Protein AF-A0A356X156-F1 (afdb_monomer_lite)

Structure (mmCIF, N/CA/C/O backbone):
data_AF-A0A356X156-F1
#
_entry.id   AF-A0A356X156-F1
#
loop_
_atom_site.group_PDB
_atom_site.id
_atom_site.type_symbol
_atom_site.label_atom_id
_atom_site.label_alt_id
_atom_site.label_comp_id
_atom_site.label_asym_id
_atom_site.label_entity_id
_atom_site.label_seq_id
_atom_site.pdbx_PDB_ins_code
_atom_site.Cartn_x
_atom_site.Cartn_y
_atom_site.Cartn_z
_atom_site.occupancy
_atom_site.B_iso_or_equiv
_atom_site.auth_seq_id
_atom_site.auth_comp_id
_atom_site.auth_asym_id
_atom_site.auth_atom_id
_atom_site.pdbx_PDB_model_num
ATOM 1 N N . MET A 1 1 ? -5.244 5.661 -26.352 1.00 50.19 1 MET A N 1
ATOM 2 C CA . MET A 1 1 ? -3.829 5.335 -26.122 1.00 50.19 1 MET A CA 1
ATOM 3 C C . MET A 1 1 ? -3.577 4.122 -26.977 1.00 50.19 1 MET A C 1
ATOM 5 O O . MET A 1 1 ? -4.348 3.177 -26.848 1.00 50.19 1 MET A O 1
ATOM 9 N N . ASP A 1 2 ? -2.661 4.235 -27.931 1.00 54.03 2 ASP A N 1
ATOM 10 C CA . ASP A 1 2 ? -2.316 3.140 -28.834 1.00 54.03 2 ASP A CA 1
ATOM 11 C C . ASP A 1 2 ? -1.335 2.201 -28.115 1.00 54.03 2 ASP A C 1
ATOM 13 O O . ASP A 1 2 ? -0.535 2.652 -27.298 1.00 54.03 2 ASP A O 1
ATOM 17 N N . GLU A 1 3 ? -1.401 0.895 -28.388 1.00 54.62 3 GLU A N 1
ATOM 18 C CA . GLU A 1 3 ? -0.506 -0.111 -27.778 1.00 54.62 3 GLU A CA 1
ATOM 19 C C . GLU A 1 3 ? 0.983 0.139 -28.083 1.00 54.62 3 GLU A C 1
ATOM 21 O O . GLU A 1 3 ? 1.854 -0.378 -27.390 1.00 54.62 3 GLU A O 1
ATOM 26 N N . GLU A 1 4 ? 1.281 0.957 -29.093 1.00 57.34 4 GLU A N 1
ATOM 27 C CA . GLU A 1 4 ? 2.640 1.344 -29.482 1.00 57.34 4 GLU A CA 1
ATOM 28 C C . GLU A 1 4 ? 3.267 2.409 -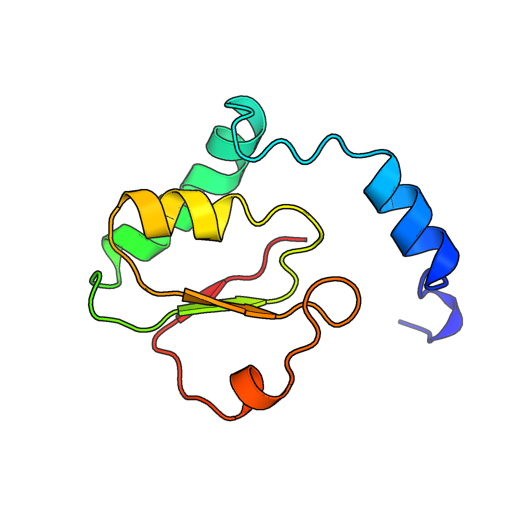28.562 1.00 57.34 4 GLU A C 1
ATOM 30 O O . GLU A 1 4 ? 4.469 2.644 -28.652 1.00 57.34 4 GLU A O 1
ATOM 35 N N . ASP A 1 5 ? 2.487 3.028 -27.667 1.00 59.00 5 ASP A N 1
ATOM 36 C CA . ASP A 1 5 ? 2.986 4.002 -26.685 1.00 59.00 5 ASP A CA 1
ATOM 37 C C . ASP A 1 5 ? 3.407 3.349 -25.352 1.00 59.00 5 ASP A C 1
ATOM 39 O O . ASP A 1 5 ? 3.869 4.048 -24.443 1.00 59.00 5 ASP A O 1
ATOM 43 N N . TYR A 1 6 ? 3.232 2.029 -25.194 1.00 57.47 6 TYR A N 1
ATOM 44 C CA . TYR A 1 6 ? 3.705 1.335 -23.999 1.00 57.47 6 TYR A CA 1
ATOM 45 C C . TYR A 1 6 ? 5.231 1.183 -24.057 1.00 57.47 6 TYR A C 1
ATOM 47 O O . TYR A 1 6 ? 5.746 0.650 -25.044 1.00 57.47 6 TYR A O 1
ATOM 55 N N . PRO A 1 7 ? 5.970 1.620 -23.021 1.00 58.97 7 PRO A N 1
ATOM 56 C CA . PRO A 1 7 ? 7.385 1.302 -22.918 1.00 58.97 7 PRO A CA 1
ATOM 57 C C . PRO A 1 7 ? 7.564 -0.217 -22.955 1.00 58.97 7 PRO A C 1
ATOM 59 O O . PRO A 1 7 ? 6.761 -0.977 -22.409 1.00 58.97 7 PRO A O 1
ATOM 62 N N . THR A 1 8 ? 8.611 -0.673 -23.633 1.00 71.00 8 THR A N 1
ATOM 63 C CA . THR A 1 8 ? 8.950 -2.096 -23.610 1.00 71.00 8 THR A CA 1
ATOM 64 C C . THR A 1 8 ? 9.297 -2.518 -22.175 1.00 71.00 8 THR A C 1
ATOM 66 O O . THR A 1 8 ? 9.810 -1.698 -21.409 1.00 71.00 8 THR A O 1
ATOM 69 N N . PRO A 1 9 ? 9.095 -3.793 -21.792 1.00 62.66 9 PRO A N 1
ATOM 70 C CA . PRO A 1 9 ? 9.472 -4.270 -20.459 1.00 62.66 9 PRO A CA 1
ATOM 71 C C . PRO A 1 9 ? 10.934 -3.958 -20.097 1.00 62.66 9 PRO A C 1
ATOM 73 O O . PRO A 1 9 ? 11.250 -3.668 -18.950 1.00 62.66 9 PRO A O 1
ATOM 76 N N . GLU A 1 10 ? 11.834 -3.961 -21.085 1.00 60.97 10 GLU A N 1
ATOM 77 C CA . GLU A 1 10 ? 13.247 -3.605 -20.909 1.00 60.97 10 GLU A CA 1
ATOM 78 C C . GLU A 1 10 ? 13.453 -2.100 -20.648 1.00 60.97 10 GLU A C 1
ATOM 80 O O . GLU A 1 10 ? 14.285 -1.729 -19.819 1.00 60.97 10 GLU A O 1
ATOM 85 N N . GLU A 1 11 ? 12.685 -1.226 -21.305 1.00 62.53 11 GLU A N 1
ATOM 86 C CA . GLU A 1 11 ? 12.706 0.223 -21.059 1.00 62.53 11 GLU A CA 1
ATOM 87 C C . GLU A 1 11 ? 12.104 0.590 -19.698 1.00 62.53 11 GLU A C 1
ATOM 89 O O . GLU A 1 11 ? 12.623 1.490 -19.033 1.00 62.53 11 GLU A O 1
ATOM 94 N N . GLU A 1 12 ? 11.055 -0.110 -19.254 1.00 60.12 12 GLU A N 1
ATOM 95 C CA . GLU A 1 12 ? 10.526 0.051 -17.895 1.00 60.12 12 GLU A CA 1
ATOM 96 C C . GLU A 1 12 ? 11.565 -0.368 -16.857 1.00 60.12 12 GLU A C 1
ATOM 98 O O . GLU A 1 12 ? 11.918 0.443 -16.000 1.00 60.12 12 GLU A O 1
ATOM 103 N N . ILE A 1 13 ? 12.136 -1.573 -16.974 1.00 61.22 13 ILE A N 1
ATOM 104 C CA . ILE A 1 13 ? 13.164 -2.071 -16.046 1.00 61.22 13 ILE A CA 1
ATOM 105 C C . ILE A 1 13 ? 14.345 -1.098 -15.963 1.00 61.22 13 ILE A C 1
ATOM 107 O O . ILE A 1 13 ? 14.749 -0.722 -14.864 1.00 61.22 13 ILE A O 1
ATOM 111 N N . HIS A 1 14 ? 14.863 -0.616 -17.096 1.00 60.12 14 HIS A N 1
ATOM 112 C CA . HIS A 1 14 ? 16.012 0.292 -17.097 1.00 60.12 14 HIS A CA 1
ATOM 113 C C . HIS A 1 14 ? 15.695 1.661 -16.474 1.00 60.12 14 HIS A C 1
ATOM 115 O O . HIS A 1 14 ? 16.534 2.269 -15.804 1.00 60.12 14 HIS A O 1
ATOM 121 N N . ARG A 1 15 ? 14.464 2.151 -16.652 1.00 59.81 15 ARG A N 1
ATOM 122 C CA . ARG A 1 15 ? 13.994 3.376 -16.001 1.00 59.81 15 ARG A CA 1
ATOM 123 C C . ARG A 1 15 ? 13.852 3.176 -14.487 1.00 59.81 15 ARG A C 1
ATOM 125 O O . ARG A 1 15 ? 14.205 4.088 -13.740 1.00 59.81 15 ARG A O 1
ATOM 132 N N . TYR A 1 16 ? 13.420 2.003 -14.022 1.00 56.16 16 TYR A N 1
ATOM 133 C CA . TYR A 1 16 ? 13.342 1.668 -12.594 1.00 56.16 16 TYR A CA 1
ATOM 134 C C . TYR A 1 16 ? 14.714 1.427 -11.945 1.00 56.16 16 TYR A C 1
ATOM 136 O O . TYR A 1 16 ? 14.927 1.895 -10.834 1.00 56.16 16 TYR A O 1
ATOM 144 N N . GLU A 1 17 ? 15.680 0.812 -12.634 1.00 57.28 17 GLU A N 1
ATOM 145 C CA . GLU A 1 17 ? 17.056 0.625 -12.127 1.00 57.28 17 GLU A CA 1
ATOM 146 C C . GLU A 1 17 ? 17.806 1.949 -11.895 1.00 57.28 17 GLU A C 1
ATOM 148 O O . GLU A 1 17 ? 18.756 2.005 -11.115 1.00 57.28 17 GLU A O 1
ATOM 153 N N . SER A 1 18 ? 17.387 3.027 -12.567 1.00 54.97 18 SER A N 1
ATOM 154 C CA . SER A 1 18 ? 17.939 4.372 -12.360 1.00 54.97 18 SER A CA 1
ATOM 155 C C . SER A 1 18 ? 17.375 5.098 -11.132 1.00 54.97 18 SER A C 1
ATOM 157 O O . SER A 1 18 ? 17.943 6.110 -10.711 1.00 54.97 18 SER A O 1
ATOM 159 N N . HIS A 1 19 ? 16.274 4.595 -10.561 1.00 57.19 19 HIS A N 1
ATOM 160 C CA . HIS A 1 19 ? 15.681 5.130 -9.345 1.00 57.19 19 HIS A CA 1
ATOM 161 C C . HIS A 1 19 ? 16.266 4.405 -8.138 1.00 57.19 19 HIS A C 1
ATOM 163 O O . HIS A 1 19 ? 16.078 3.206 -7.946 1.00 57.19 19 HIS A O 1
ATOM 169 N N . ASP A 1 20 ? 16.957 5.164 -7.297 1.00 56.69 20 ASP A N 1
ATOM 170 C CA . ASP A 1 20 ? 17.288 4.742 -5.943 1.00 56.69 20 ASP A CA 1
ATOM 171 C C . ASP A 1 20 ? 15.975 4.774 -5.137 1.00 56.69 20 ASP A C 1
ATOM 173 O O . ASP A 1 20 ? 15.652 5.772 -4.493 1.00 56.69 20 ASP A O 1
ATOM 177 N N . ASN A 1 21 ? 15.141 3.734 -5.287 1.00 61.25 21 ASN A N 1
ATOM 178 C CA . ASN A 1 21 ? 13.886 3.544 -4.547 1.00 61.25 21 ASN A CA 1
ATOM 179 C C . ASN A 1 21 ? 14.201 3.135 -3.101 1.00 61.25 21 ASN A C 1
ATOM 181 O O . ASN A 1 21 ? 13.799 2.076 -2.619 1.00 61.25 21 ASN A O 1
ATOM 185 N N . ASP A 1 22 ? 14.973 3.976 -2.418 1.00 72.31 22 ASP A N 1
ATOM 186 C CA . ASP A 1 22 ? 15.234 3.838 -1.001 1.00 72.31 22 ASP A CA 1
ATOM 187 C C . ASP A 1 22 ? 13.942 4.160 -0.248 1.00 72.31 22 ASP A C 1
ATOM 189 O O . ASP A 1 22 ? 13.500 5.310 -0.173 1.00 72.31 22 ASP A O 1
ATOM 193 N N . VAL A 1 23 ? 13.316 3.117 0.299 1.00 78.62 23 VAL A N 1
ATOM 194 C CA . VAL A 1 23 ? 12.103 3.234 1.118 1.00 78.62 23 VAL A CA 1
ATOM 195 C C . VAL A 1 23 ? 12.330 4.070 2.378 1.00 78.62 23 VAL A C 1
ATOM 197 O O . VAL A 1 23 ? 11.371 4.574 2.964 1.00 78.62 23 VAL A O 1
ATOM 200 N N . GLU A 1 24 ? 13.590 4.268 2.767 1.00 81.06 24 GLU A N 1
ATOM 201 C CA . GLU A 1 24 ? 14.003 5.116 3.877 1.00 81.06 24 GLU A CA 1
ATOM 202 C C . GLU A 1 24 ? 14.301 6.566 3.444 1.00 81.06 24 GLU A C 1
ATOM 204 O O . GLU A 1 24 ? 14.573 7.397 4.314 1.00 81.06 24 GLU A O 1
ATOM 209 N N . ASP A 1 25 ? 14.228 6.927 2.147 1.00 85.31 25 ASP A N 1
ATOM 210 C CA . ASP A 1 25 ? 14.431 8.315 1.701 1.00 85.31 25 ASP A CA 1
ATOM 211 C C . ASP A 1 25 ? 13.299 9.209 2.240 1.00 85.31 25 ASP A C 1
ATOM 213 O O . ASP A 1 25 ? 12.153 9.128 1.774 1.00 85.31 25 ASP A O 1
ATOM 217 N N . PRO A 1 26 ? 13.594 10.157 3.154 1.00 85.94 26 PRO A N 1
ATOM 218 C CA . PRO A 1 26 ? 12.568 11.014 3.732 1.00 85.94 26 PRO A CA 1
ATOM 219 C C . PRO A 1 26 ? 11.861 11.876 2.686 1.00 85.94 26 PRO A C 1
ATOM 221 O O . PRO A 1 26 ? 10.722 12.284 2.888 1.00 85.94 26 PRO A O 1
ATOM 224 N N . ARG A 1 27 ? 12.510 12.204 1.563 1.00 86.94 27 ARG A N 1
ATOM 225 C CA . ARG A 1 27 ? 11.882 12.975 0.479 1.00 86.94 27 ARG A CA 1
ATOM 226 C C . ARG A 1 27 ? 10.786 12.162 -0.191 1.00 86.94 27 ARG A C 1
ATOM 228 O O . ARG A 1 27 ? 9.736 12.728 -0.489 1.00 86.94 27 ARG A O 1
ATOM 235 N N . TYR A 1 28 ? 11.018 10.867 -0.395 1.00 84.69 28 TYR A N 1
ATOM 236 C CA . TYR A 1 28 ? 10.032 9.991 -1.007 1.00 84.69 28 TYR A CA 1
ATOM 237 C C . TYR A 1 28 ? 8.894 9.689 -0.026 1.00 84.69 28 TYR A C 1
ATOM 239 O O . TYR A 1 28 ? 7.729 9.860 -0.380 1.00 84.69 28 TYR A O 1
ATOM 247 N N . GLN A 1 29 ? 9.213 9.412 1.243 1.00 90.44 29 GLN A N 1
ATOM 248 C CA . GLN A 1 29 ? 8.200 9.285 2.298 1.00 90.44 29 GLN A CA 1
ATOM 249 C C . GLN A 1 29 ? 7.315 10.538 2.408 1.00 90.44 29 GLN A C 1
ATOM 251 O O . GLN A 1 29 ? 6.094 10.433 2.471 1.00 90.44 29 GLN A O 1
ATOM 256 N N . ASN A 1 30 ? 7.903 11.740 2.350 1.00 90.06 30 ASN A N 1
ATOM 257 C CA . ASN A 1 30 ? 7.144 12.998 2.351 1.00 90.06 30 ASN A CA 1
ATOM 258 C C . ASN A 1 30 ? 6.292 13.191 1.088 1.00 90.06 30 ASN A C 1
ATOM 260 O O . ASN A 1 30 ? 5.245 13.829 1.150 1.00 90.06 30 ASN A O 1
ATOM 264 N N . PHE A 1 31 ? 6.736 12.688 -0.065 1.00 89.44 31 PHE A N 1
ATOM 265 C CA . PHE A 1 31 ? 5.967 12.766 -1.306 1.00 89.44 31 PHE A CA 1
ATOM 266 C C . PHE A 1 31 ? 4.699 11.905 -1.234 1.00 89.44 31 PHE A C 1
ATOM 268 O O . PHE A 1 31 ? 3.631 12.362 -1.641 1.00 89.44 31 PHE A O 1
ATOM 275 N N . VAL A 1 32 ? 4.799 10.697 -0.671 1.00 90.38 32 VAL A N 1
ATOM 276 C CA . VAL A 1 32 ? 3.664 9.767 -0.555 1.00 90.38 32 VAL A CA 1
ATOM 277 C C . VAL A 1 32 ? 2.838 9.951 0.723 1.00 90.38 32 VAL A C 1
ATOM 279 O O . VAL A 1 32 ? 1.730 9.419 0.813 1.00 90.38 32 VAL A O 1
ATOM 282 N N . SER A 1 33 ? 3.320 10.733 1.697 1.00 93.06 33 SER A N 1
ATOM 283 C CA . SER A 1 33 ? 2.650 10.926 2.991 1.00 93.06 33 SER A CA 1
ATOM 284 C C . SER A 1 33 ? 1.179 11.347 2.890 1.00 93.06 33 SER A C 1
ATOM 286 O O . SER A 1 33 ? 0.390 10.817 3.670 1.00 93.06 33 SER A O 1
ATOM 288 N N . PRO A 1 34 ? 0.734 12.191 1.931 1.00 94.81 34 PRO A N 1
ATOM 289 C CA . PRO A 1 34 ? -0.681 12.549 1.837 1.00 94.81 34 PRO A CA 1
ATOM 290 C C . PRO A 1 34 ? -1.597 11.349 1.552 1.00 94.81 34 PRO A C 1
ATOM 292 O O . PRO A 1 34 ? -2.751 11.348 1.980 1.00 94.81 34 PRO A O 1
ATOM 295 N N . LEU A 1 35 ? -1.101 10.321 0.849 1.00 93.19 35 LEU A N 1
ATOM 296 C CA . LEU A 1 35 ? -1.844 9.078 0.611 1.00 93.19 35 LEU A CA 1
ATOM 297 C C . LEU A 1 35 ? -1.918 8.234 1.885 1.00 93.19 35 LEU A C 1
ATOM 299 O O . LEU A 1 35 ? -2.996 7.771 2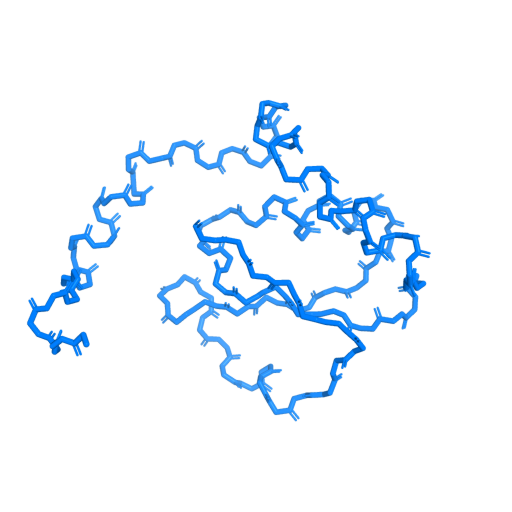.254 1.00 93.19 35 LEU A O 1
ATOM 303 N N . VAL A 1 36 ? -0.794 8.099 2.593 1.00 94.75 36 VAL A N 1
ATOM 304 C CA . VAL A 1 36 ? -0.719 7.390 3.880 1.00 94.75 36 VAL A CA 1
ATOM 305 C C . VAL A 1 36 ? -1.642 8.047 4.917 1.00 94.75 36 VAL A C 1
ATOM 307 O O . VAL A 1 36 ? -2.400 7.370 5.611 1.00 94.75 36 VAL A O 1
ATOM 310 N N . GLU A 1 37 ? -1.658 9.377 4.985 1.00 95.94 37 GLU A N 1
ATOM 311 C CA . GLU A 1 37 ? -2.553 10.143 5.859 1.00 95.94 37 GLU A CA 1
ATOM 312 C C . GLU A 1 37 ? -4.032 9.953 5.495 1.00 95.94 37 GLU A C 1
ATOM 314 O O . GLU A 1 37 ? -4.893 9.906 6.374 1.00 95.94 37 GLU A O 1
ATOM 319 N N . LEU A 1 38 ? -4.354 9.831 4.203 1.00 95.81 38 LEU A N 1
ATOM 320 C CA . LEU A 1 38 ? -5.723 9.575 3.767 1.00 95.81 38 LEU A CA 1
ATOM 321 C C . LEU A 1 38 ? -6.185 8.178 4.196 1.00 95.81 38 LEU A C 1
ATOM 323 O O . LEU A 1 38 ? -7.300 8.040 4.696 1.00 95.81 38 LEU A O 1
ATOM 327 N N . ILE A 1 39 ? -5.331 7.166 4.038 1.00 95.88 39 ILE A N 1
ATOM 328 C CA . ILE A 1 39 ? -5.645 5.787 4.429 1.00 95.88 39 ILE A CA 1
ATOM 329 C C . ILE A 1 39 ? -5.857 5.713 5.939 1.00 95.88 39 ILE A C 1
ATOM 331 O O . ILE A 1 39 ? -6.927 5.312 6.388 1.00 95.88 39 ILE A O 1
ATOM 335 N N . THR A 1 40 ? -4.905 6.224 6.718 1.00 95.69 40 THR A N 1
ATOM 336 C CA . THR A 1 40 ? -4.960 6.181 8.191 1.00 95.69 40 THR A CA 1
ATOM 337 C C . THR A 1 40 ? -6.107 6.989 8.803 1.00 95.69 40 THR A C 1
ATOM 339 O O . THR A 1 40 ? -6.464 6.801 9.964 1.00 95.69 40 THR A O 1
ATOM 342 N N . LYS A 1 41 ? -6.707 7.906 8.038 1.00 97.31 41 LYS A N 1
ATOM 343 C CA . LYS A 1 41 ? -7.890 8.669 8.447 1.00 97.31 41 LYS A CA 1
ATOM 344 C C . LYS A 1 41 ? -9.209 7.937 8.187 1.00 97.31 41 LYS A C 1
ATOM 346 O O . LYS A 1 41 ? -10.213 8.268 8.822 1.00 97.31 41 LYS A O 1
ATOM 351 N N . HIS A 1 42 ? -9.241 7.041 7.205 1.00 97.31 42 HIS A N 1
ATOM 352 C CA . HIS A 1 42 ? -10.475 6.448 6.688 1.00 97.31 42 HIS A CA 1
ATOM 353 C C . HIS A 1 42 ? -10.593 4.943 6.928 1.00 97.31 42 HIS A C 1
ATOM 355 O O . HIS A 1 42 ? -11.712 4.436 6.871 1.00 97.31 42 HIS A O 1
ATOM 361 N N . PHE A 1 43 ? -9.479 4.277 7.218 1.00 97.06 43 PHE A N 1
ATOM 362 C CA . PHE A 1 43 ? -9.381 2.841 7.433 1.00 97.06 43 PHE A CA 1
ATOM 363 C C . PHE A 1 43 ? -8.661 2.557 8.747 1.00 97.06 43 PHE A C 1
ATOM 365 O O . PHE A 1 43 ? -7.915 3.394 9.253 1.00 97.06 43 PHE A O 1
ATOM 372 N N . GLU A 1 44 ? -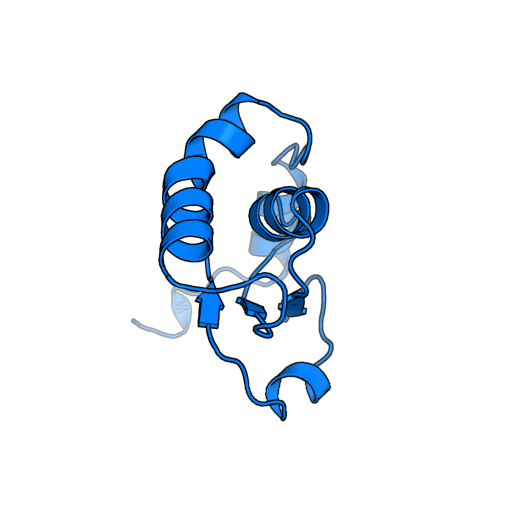8.902 1.376 9.293 1.00 96.69 44 GLU A N 1
ATOM 373 C CA . GLU A 1 44 ? -8.284 0.879 10.516 1.00 96.69 44 GLU A CA 1
ATOM 374 C C . GLU A 1 44 ? -7.170 -0.130 10.184 1.00 96.69 44 GLU A C 1
ATOM 376 O O . GLU A 1 44 ? -7.212 -0.766 9.133 1.00 96.69 44 GLU A O 1
ATOM 381 N N . PRO A 1 45 ? -6.205 -0.377 11.089 1.00 95.38 45 PRO A N 1
ATOM 382 C CA . PRO A 1 45 ? -5.156 -1.383 10.876 1.00 95.38 45 PRO A CA 1
ATOM 383 C C . PRO A 1 45 ? -5.662 -2.816 10.626 1.00 95.38 45 PRO A C 1
ATOM 385 O O . PRO A 1 45 ? -4.913 -3.663 10.156 1.00 95.38 45 PRO A O 1
ATOM 388 N N . THR A 1 46 ? -6.920 -3.104 10.976 1.00 95.88 46 THR A N 1
ATOM 389 C CA . THR A 1 46 ? -7.584 -4.392 10.712 1.00 95.88 46 THR A CA 1
ATOM 390 C C . THR A 1 46 ? -8.164 -4.512 9.304 1.00 95.88 46 THR A C 1
ATOM 392 O O . THR A 1 46 ? -8.589 -5.605 8.934 1.00 95.88 46 THR A O 1
ATOM 395 N N . ASP A 1 47 ? -8.245 -3.404 8.567 1.00 97.00 47 ASP A N 1
ATOM 396 C CA . ASP A 1 47 ? -8.746 -3.361 7.197 1.00 97.00 47 ASP A CA 1
ATOM 397 C C . ASP A 1 47 ? -7.631 -3.794 6.238 1.00 97.00 47 ASP A C 1
ATOM 399 O O . ASP A 1 47 ? -6.489 -3.338 6.348 1.00 97.00 47 ASP A O 1
ATOM 403 N N . LEU A 1 48 ? -7.960 -4.666 5.284 1.00 97.06 48 LEU A N 1
ATOM 404 C CA . LEU A 1 48 ? -6.975 -5.247 4.374 1.00 97.06 48 LEU A CA 1
ATOM 405 C C . LEU A 1 48 ? -6.784 -4.350 3.146 1.00 97.06 48 LEU A C 1
ATOM 407 O O . LEU A 1 48 ? -7.731 -4.108 2.387 1.00 97.06 48 LEU A O 1
ATOM 411 N N . GLY A 1 49 ? -5.548 -3.896 2.927 1.00 96.81 49 GLY A N 1
ATOM 412 C CA . GLY A 1 49 ? -5.162 -3.071 1.782 1.00 96.81 49 GLY A CA 1
ATOM 413 C C . GLY A 1 49 ? -4.474 -3.837 0.650 1.00 96.81 49 GLY A C 1
ATOM 414 O O . GLY A 1 49 ? -3.913 -4.914 0.853 1.00 96.81 49 GLY A O 1
ATOM 415 N N . LEU A 1 50 ? -4.488 -3.254 -0.549 1.00 96.31 50 LEU A N 1
ATOM 416 C CA . LEU A 1 50 ? -3.654 -3.673 -1.682 1.00 96.31 50 LEU A CA 1
ATOM 417 C C . LEU A 1 50 ? -2.846 -2.482 -2.202 1.00 96.31 50 LEU A C 1
ATOM 419 O O . LEU A 1 50 ? -3.437 -1.464 -2.563 1.00 96.31 50 LEU A O 1
ATOM 423 N N . ASP A 1 51 ? -1.528 -2.631 -2.292 1.00 94.31 51 ASP A N 1
ATOM 424 C CA . ASP A 1 51 ? -0.634 -1.728 -3.021 1.00 94.31 51 ASP A CA 1
ATOM 425 C C . ASP A 1 51 ? -0.428 -2.268 -4.445 1.00 94.31 51 ASP A C 1
ATOM 427 O O . ASP A 1 51 ? 0.245 -3.279 -4.660 1.00 94.31 51 ASP A O 1
ATOM 431 N N . PHE A 1 52 ? -1.099 -1.646 -5.415 1.00 91.75 52 PHE A N 1
ATOM 432 C CA . PHE A 1 52 ? -1.113 -2.067 -6.813 1.00 91.75 52 PHE A CA 1
ATOM 433 C C . PHE A 1 52 ? -0.145 -1.220 -7.645 1.00 91.75 52 PHE A C 1
ATOM 435 O O . PHE A 1 52 ? -0.348 -0.014 -7.822 1.00 91.75 52 PHE A O 1
ATOM 442 N N . GLY A 1 53 ? 0.852 -1.872 -8.240 1.00 85.50 53 GLY A N 1
ATOM 443 C CA . GLY A 1 53 ? 1.925 -1.239 -9.006 1.00 85.50 53 GLY A CA 1
ATOM 444 C C . GLY A 1 53 ? 3.024 -0.673 -8.109 1.00 85.50 53 GLY A C 1
ATOM 445 O O . GLY A 1 53 ? 3.482 0.443 -8.331 1.00 85.50 53 GLY A O 1
ATOM 446 N N . SER A 1 54 ? 3.415 -1.421 -7.077 1.00 78.50 54 SER A N 1
ATOM 447 C CA . SER A 1 54 ? 4.413 -1.02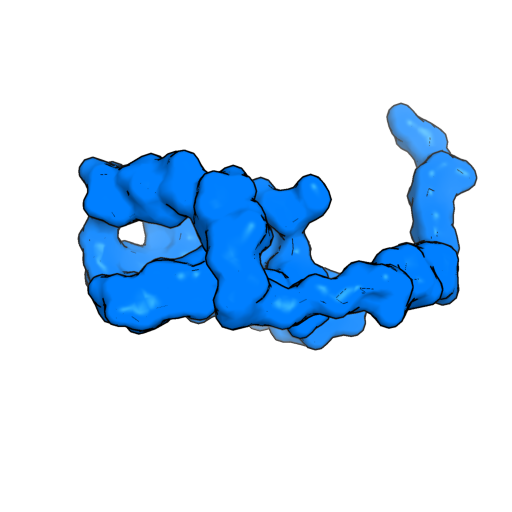3 -6.075 1.00 78.50 54 SER A CA 1
ATOM 448 C C . SER A 1 54 ? 5.812 -0.741 -6.623 1.00 78.50 54 SER A C 1
ATOM 450 O O . SER A 1 54 ? 6.631 -0.117 -5.939 1.00 78.50 54 SER A O 1
ATOM 452 N N . GLY A 1 55 ? 6.136 -1.249 -7.815 1.00 79.56 55 GLY A N 1
ATOM 453 C CA . GLY A 1 55 ? 7.492 -1.221 -8.338 1.00 79.56 55 GLY A CA 1
ATOM 454 C C . GLY A 1 55 ? 8.487 -1.952 -7.427 1.00 79.56 55 GLY A C 1
ATOM 455 O O . GLY A 1 55 ? 8.155 -2.917 -6.739 1.00 79.56 55 GLY A O 1
ATOM 456 N N . THR A 1 56 ? 9.731 -1.471 -7.412 1.00 72.38 56 THR A N 1
ATOM 457 C CA . THR A 1 56 ? 10.861 -2.085 -6.687 1.00 72.38 56 THR A CA 1
ATOM 458 C C . THR A 1 56 ? 10.960 -1.721 -5.203 1.00 72.38 56 THR A C 1
ATOM 460 O O . THR A 1 56 ? 11.785 -2.300 -4.498 1.00 72.38 56 THR A O 1
ATOM 463 N N . GLY A 1 57 ? 10.165 -0.764 -4.717 1.00 74.75 57 GLY A N 1
ATOM 464 C CA . GLY A 1 57 ? 10.264 -0.251 -3.348 1.00 74.75 57 GLY A CA 1
ATOM 465 C C . GLY A 1 57 ? 8.967 0.418 -2.896 1.00 74.75 57 GLY A C 1
ATOM 466 O O . GLY A 1 57 ? 8.850 1.640 -3.029 1.00 74.75 57 GLY A O 1
ATOM 467 N N . PRO A 1 58 ? 7.992 -0.344 -2.365 1.00 82.06 58 PRO A N 1
ATOM 468 C CA . PRO A 1 58 ? 6.701 0.200 -1.959 1.00 82.06 58 PRO A CA 1
ATOM 469 C C . PRO A 1 58 ? 6.815 1.014 -0.668 1.00 82.06 58 PRO A C 1
ATOM 471 O O . PRO A 1 58 ? 6.592 0.523 0.440 1.00 82.06 58 PRO A O 1
ATOM 474 N N . VAL A 1 59 ? 7.150 2.296 -0.806 1.00 89.88 59 VAL 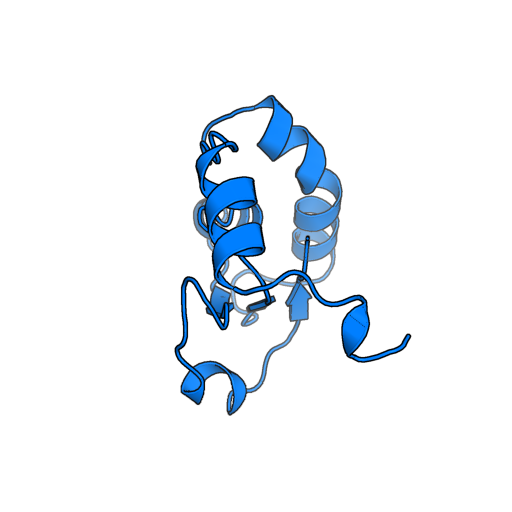A N 1
ATOM 475 C CA . VAL A 1 59 ? 7.263 3.228 0.330 1.00 89.88 59 VAL A CA 1
ATOM 476 C C . VAL A 1 59 ? 5.938 3.362 1.074 1.00 89.88 59 VAL A C 1
ATOM 478 O O . VAL A 1 59 ? 5.922 3.438 2.300 1.00 89.88 59 VAL A O 1
ATOM 481 N N . ILE A 1 60 ? 4.819 3.343 0.347 1.00 91.75 60 ILE A N 1
ATOM 482 C CA . ILE A 1 60 ? 3.479 3.412 0.938 1.00 91.75 60 ILE A CA 1
ATOM 483 C C . ILE A 1 60 ? 3.218 2.186 1.813 1.00 91.75 60 ILE A C 1
ATOM 485 O O . ILE A 1 60 ? 2.849 2.358 2.975 1.00 91.75 60 ILE A O 1
ATOM 489 N N . THR A 1 61 ? 3.457 0.977 1.287 1.00 92.94 61 THR A N 1
ATOM 490 C CA . THR A 1 61 ? 3.331 -0.269 2.060 1.00 92.94 61 THR A CA 1
ATOM 491 C C . THR A 1 61 ? 4.183 -0.204 3.322 1.00 92.94 61 THR A C 1
ATOM 493 O O . THR A 1 61 ? 3.647 -0.334 4.417 1.00 92.94 61 THR A O 1
ATOM 496 N N . LYS A 1 62 ? 5.473 0.134 3.197 1.00 92.81 62 LYS A N 1
ATOM 497 C CA . LYS A 1 62 ? 6.390 0.254 4.338 1.00 92.81 62 LYS A CA 1
ATOM 498 C C . LYS A 1 62 ? 5.875 1.223 5.413 1.00 92.81 62 LYS A C 1
ATOM 500 O O . LYS A 1 62 ? 5.835 0.881 6.593 1.00 92.81 62 LYS A O 1
ATOM 505 N N . MET A 1 63 ? 5.450 2.424 5.016 1.00 93.94 63 MET A N 1
ATOM 506 C CA . MET A 1 63 ? 4.949 3.442 5.949 1.00 93.94 63 MET A CA 1
ATOM 507 C C . MET A 1 63 ? 3.647 3.031 6.653 1.00 93.94 63 MET A C 1
ATOM 509 O O . MET A 1 63 ? 3.396 3.475 7.776 1.00 93.94 63 MET A O 1
ATOM 513 N N . LEU A 1 64 ? 2.800 2.232 6.002 1.00 95.25 64 LEU A N 1
ATOM 514 C CA . LEU A 1 64 ? 1.557 1.714 6.576 1.00 95.25 64 LEU A CA 1
ATOM 515 C C . LEU A 1 64 ? 1.811 0.502 7.487 1.00 95.25 64 LEU A C 1
ATOM 517 O O . LEU A 1 64 ? 1.264 0.453 8.590 1.00 95.25 64 LEU A O 1
ATOM 521 N N . GLU A 1 65 ? 2.693 -0.415 7.089 1.00 94.56 65 GLU A N 1
ATOM 522 C CA . GLU A 1 65 ? 3.137 -1.549 7.910 1.00 94.56 65 GLU A CA 1
ATOM 523 C C . GLU A 1 65 ? 3.794 -1.081 9.217 1.00 94.56 65 GLU A C 1
ATOM 525 O O . GLU A 1 65 ? 3.498 -1.614 10.288 1.00 94.56 65 GLU A O 1
ATOM 530 N N . ASP A 1 66 ? 4.615 -0.025 9.169 1.00 94.75 66 ASP A N 1
ATOM 531 C CA . ASP A 1 66 ? 5.224 0.585 10.363 1.00 94.75 66 ASP A CA 1
ATOM 532 C C . ASP A 1 66 ? 4.183 1.173 11.335 1.00 94.75 66 ASP A C 1
ATOM 534 O O . ASP A 1 66 ? 4.455 1.345 12.526 1.00 94.75 66 ASP A O 1
ATOM 538 N N . GLN A 1 67 ? 2.973 1.453 10.843 1.00 95.00 67 GLN A N 1
ATOM 539 C CA . GLN A 1 67 ? 1.818 1.891 11.630 1.00 95.00 67 GLN A CA 1
ATOM 540 C C . GLN A 1 67 ? 0.866 0.739 11.994 1.00 95.00 67 GLN A C 1
ATOM 542 O O . GLN A 1 67 ? -0.127 0.964 12.688 1.00 95.00 67 GLN A O 1
ATOM 547 N N . GLY A 1 68 ? 1.182 -0.491 11.581 1.00 96.50 68 GLY A N 1
ATOM 548 C CA . GLY A 1 68 ? 0.457 -1.714 11.917 1.00 96.50 68 GLY A CA 1
ATOM 549 C C . GLY A 1 68 ? -0.652 -2.115 10.945 1.00 96.50 68 GLY A C 1
ATOM 550 O O . GLY A 1 68 ? -1.429 -2.999 11.295 1.00 96.50 68 GLY A O 1
ATOM 551 N N . TYR A 1 69 ? -0.749 -1.485 9.772 1.00 97.19 69 TYR A N 1
ATOM 552 C CA . TYR A 1 69 ? -1.708 -1.869 8.731 1.00 97.19 69 TYR A CA 1
ATOM 553 C C . TYR A 1 69 ? -1.219 -3.101 7.969 1.00 97.19 69 TYR A C 1
ATOM 555 O O . TYR A 1 69 ? -0.019 -3.277 7.767 1.00 97.19 69 TYR A O 1
ATOM 563 N N . GLU A 1 70 ? -2.160 -3.925 7.511 1.00 94.50 70 GLU A N 1
ATOM 564 C CA . GLU A 1 70 ? -1.882 -5.086 6.666 1.00 94.50 70 GLU A CA 1
ATOM 565 C C . GLU A 1 70 ? -2.183 -4.762 5.197 1.00 94.50 70 GLU A C 1
ATOM 567 O O . GLU A 1 70 ? -3.287 -4.324 4.853 1.00 94.50 70 GLU A O 1
ATOM 572 N N . LEU A 1 71 ? -1.191 -4.968 4.327 1.00 94.50 71 LEU A N 1
ATOM 573 C CA . LEU A 1 71 ? -1.320 -4.769 2.889 1.00 94.50 71 LEU A CA 1
ATOM 574 C C . LEU A 1 71 ? -0.715 -5.943 2.127 1.00 94.50 71 LEU A C 1
ATOM 576 O O . LEU A 1 71 ? 0.377 -6.405 2.445 1.00 94.50 71 LEU A O 1
ATOM 580 N N . ASN A 1 72 ? -1.405 -6.371 1.075 1.00 95.31 72 ASN A N 1
ATOM 581 C CA . ASN A 1 72 ? -0.781 -7.156 0.020 1.00 95.31 72 ASN A CA 1
ATOM 582 C C . ASN A 1 72 ? -0.169 -6.222 -1.021 1.00 95.31 72 ASN A C 1
ATOM 584 O O . ASN A 1 72 ? -0.618 -5.089 -1.200 1.00 95.31 72 ASN A O 1
ATOM 588 N N . VAL A 1 73 ? 0.819 -6.732 -1.743 1.00 93.50 73 VAL A N 1
ATOM 589 C CA . VAL A 1 73 ? 1.512 -6.012 -2.806 1.00 93.50 73 VAL A CA 1
ATOM 590 C C . VAL A 1 73 ? 1.309 -6.763 -4.116 1.00 93.50 73 VAL A C 1
ATOM 592 O O . VAL A 1 73 ? 1.254 -7.994 -4.135 1.00 93.50 73 VAL A O 1
ATOM 595 N N . TYR A 1 74 ? 1.132 -6.024 -5.207 1.00 92.81 74 TYR A N 1
ATOM 596 C CA . TYR A 1 74 ? 1.079 -6.602 -6.541 1.00 92.81 74 TYR A CA 1
ATOM 597 C C . TYR A 1 74 ? 1.746 -5.690 -7.558 1.00 92.81 74 TYR A C 1
ATOM 599 O O . TYR A 1 74 ? 1.332 -4.546 -7.739 1.00 92.81 74 TYR A O 1
ATOM 607 N N . ASP A 1 75 ? 2.699 -6.233 -8.304 1.00 89.81 75 ASP A N 1
ATOM 608 C CA . ASP A 1 75 ? 3.281 -5.579 -9.467 1.00 89.81 75 ASP A CA 1
ATOM 609 C C . ASP A 1 75 ? 3.566 -6.626 -10.558 1.00 89.81 75 ASP A C 1
ATOM 611 O O . ASP A 1 75 ? 4.229 -7.627 -10.289 1.00 89.81 75 ASP A O 1
ATOM 615 N N . PRO A 1 76 ? 3.095 -6.445 -11.804 1.00 86.00 76 PRO A N 1
ATOM 616 C CA . PRO A 1 76 ? 3.251 -7.458 -12.848 1.00 86.00 76 PRO A CA 1
ATOM 617 C C . PRO A 1 76 ? 4.715 -7.756 -13.216 1.00 86.00 76 PRO A C 1
ATOM 619 O O . PRO A 1 76 ? 4.991 -8.829 -13.763 1.00 86.00 76 PRO A O 1
ATOM 622 N N . PHE A 1 77 ? 5.643 -6.844 -12.916 1.00 82.19 77 PHE A N 1
ATOM 623 C CA . PHE A 1 77 ? 7.066 -6.973 -13.219 1.00 82.19 77 PHE A CA 1
ATOM 624 C C . PHE A 1 77 ? 7.904 -7.308 -11.985 1.00 82.19 7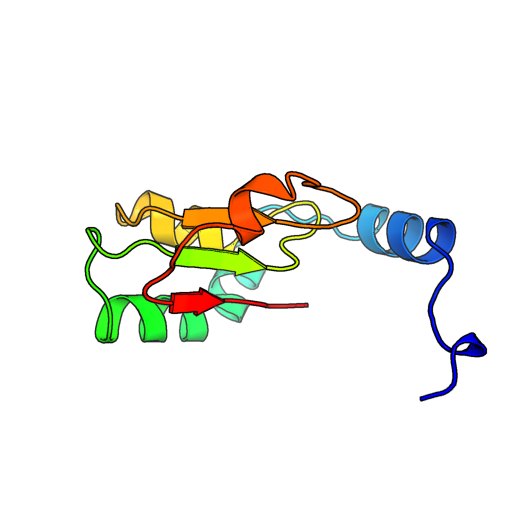7 PHE A C 1
ATOM 626 O O . PHE A 1 77 ? 8.837 -8.107 -12.093 1.00 82.19 77 PHE A O 1
ATOM 633 N N . PHE A 1 78 ? 7.576 -6.728 -10.829 1.00 81.00 78 PHE A N 1
ATOM 634 C CA . PHE A 1 78 ? 8.394 -6.830 -9.617 1.00 81.00 78 PHE A CA 1
ATOM 635 C C . PHE A 1 78 ? 7.801 -7.730 -8.524 1.00 81.00 78 PHE A C 1
ATOM 637 O O . PHE A 1 78 ? 8.573 -8.303 -7.757 1.00 81.00 78 PHE A O 1
ATOM 644 N N . ASP A 1 79 ? 6.476 -7.907 -8.478 1.00 83.38 79 ASP A N 1
ATOM 645 C CA . ASP A 1 79 ? 5.782 -8.687 -7.444 1.00 83.38 79 ASP A CA 1
ATOM 646 C C . ASP A 1 79 ? 4.528 -9.395 -8.001 1.00 83.38 79 ASP A C 1
ATOM 648 O O . ASP A 1 79 ? 3.372 -9.065 -7.709 1.00 83.38 79 ASP A O 1
ATOM 652 N N . ASN A 1 80 ? 4.764 -10.330 -8.927 1.00 89.62 80 ASN A N 1
ATOM 653 C CA . ASN A 1 80 ? 3.715 -10.931 -9.750 1.00 89.62 80 ASN A CA 1
ATOM 654 C C . ASN A 1 80 ? 3.068 -12.143 -9.064 1.00 89.62 80 ASN A C 1
ATOM 656 O O . ASN A 1 80 ? 3.244 -13.290 -9.486 1.00 89.62 80 ASN A O 1
ATOM 660 N N . HIS A 1 81 ? 2.298 -11.854 -8.018 1.00 90.62 81 HIS A N 1
ATOM 661 C CA . HIS A 1 81 ? 1.455 -12.807 -7.297 1.00 90.62 81 HIS A CA 1
ATOM 662 C C . HIS A 1 81 ? -0.023 -12.589 -7.641 1.00 90.62 81 HIS A C 1
ATOM 664 O O . HIS A 1 81 ? -0.760 -12.004 -6.851 1.00 90.62 81 HIS A O 1
ATOM 670 N N . PRO A 1 82 ? -0.502 -13.012 -8.828 1.00 91.25 82 PRO A N 1
ATOM 671 C CA . PRO A 1 82 ? -1.865 -12.727 -9.280 1.00 91.25 82 PRO A CA 1
ATOM 672 C C . PRO A 1 82 ? -2.951 -13.287 -8.351 1.00 91.25 82 PRO A C 1
ATOM 674 O O . PRO A 1 82 ? -4.066 -12.778 -8.354 1.00 91.25 82 PRO A O 1
ATOM 677 N N . GLU A 1 83 ? -2.638 -14.285 -7.524 1.00 93.88 83 GLU A N 1
ATOM 678 C CA . GLU A 1 83 ? -3.521 -14.805 -6.478 1.00 93.88 83 GLU A CA 1
ATOM 679 C C . GLU A 1 83 ? -4.003 -13.729 -5.492 1.00 93.88 83 GLU A C 1
ATOM 681 O O . GLU A 1 83 ? -5.100 -13.849 -4.945 1.00 93.88 83 GLU A O 1
ATOM 686 N N . VAL A 1 84 ? -3.235 -12.652 -5.286 1.00 93.38 84 VAL A N 1
ATOM 687 C CA . VAL A 1 84 ? -3.648 -11.543 -4.414 1.00 93.38 84 VAL A CA 1
ATOM 688 C C . VAL A 1 84 ? -4.795 -10.743 -5.031 1.00 93.38 84 VAL A C 1
ATOM 690 O O . VAL A 1 84 ? -5.547 -10.103 -4.302 1.00 93.38 84 VAL A O 1
ATOM 693 N N . LEU A 1 85 ? -4.987 -10.806 -6.352 1.00 92.56 85 LEU A N 1
ATOM 694 C CA . LEU A 1 85 ? -6.077 -10.121 -7.053 1.00 92.56 85 LEU A CA 1
ATOM 695 C C . LEU A 1 85 ? -7.432 -10.822 -6.873 1.00 92.56 85 LEU A C 1
ATOM 697 O O . LEU A 1 85 ? -8.470 -10.205 -7.107 1.00 92.56 85 LEU A O 1
ATOM 701 N N . ASP A 1 86 ? -7.437 -12.083 -6.430 1.00 94.94 86 ASP A N 1
ATOM 702 C CA . ASP A 1 86 ? -8.662 -12.837 -6.130 1.00 94.94 86 ASP A CA 1
ATOM 703 C C . ASP A 1 86 ? -9.228 -12.523 -4.729 1.00 94.94 86 ASP A C 1
ATOM 705 O O . ASP A 1 86 ? -10.326 -12.968 -4.369 1.00 94.94 86 ASP A O 1
ATOM 709 N N . LEU A 1 87 ? -8.488 -11.759 -3.920 1.00 95.56 87 LEU A N 1
ATOM 710 C CA . LEU A 1 87 ? -8.891 -11.344 -2.580 1.00 95.56 87 LEU A CA 1
ATOM 711 C C . LEU A 1 87 ? -9.822 -10.123 -2.611 1.00 95.56 87 LEU A C 1
ATOM 713 O O . LEU A 1 87 ? -10.012 -9.455 -3.628 1.00 95.56 87 LEU A O 1
ATOM 717 N N . LYS A 1 88 ? -10.442 -9.834 -1.464 1.00 96.31 88 LYS A N 1
ATOM 718 C CA . LYS A 1 88 ? -11.241 -8.622 -1.263 1.00 96.31 88 LYS A CA 1
ATOM 719 C C . LYS A 1 88 ? -10.490 -7.677 -0.346 1.00 96.31 88 LYS A C 1
ATOM 721 O O . LYS A 1 88 ? -10.028 -8.107 0.704 1.00 96.31 88 LYS A O 1
ATOM 726 N N . TYR A 1 89 ? -10.457 -6.415 -0.744 1.00 97.12 89 TYR A N 1
ATOM 727 C CA . TYR A 1 89 ? -9.760 -5.352 -0.041 1.00 97.12 89 TYR A CA 1
ATOM 728 C C . TYR A 1 89 ? -10.736 -4.264 0.369 1.00 97.12 89 TYR A C 1
ATOM 730 O O . TYR A 1 89 ? -11.685 -3.961 -0.362 1.00 97.12 89 TYR A O 1
ATOM 738 N N . ASP A 1 90 ? -10.473 -3.670 1.522 1.00 97.44 90 ASP A N 1
ATOM 739 C CA . ASP A 1 90 ? -11.200 -2.510 2.023 1.00 97.44 90 ASP A CA 1
ATOM 740 C C . ASP A 1 90 ? -10.729 -1.233 1.314 1.00 97.44 90 ASP A C 1
ATOM 742 O O . ASP A 1 90 ? -11.527 -0.328 1.051 1.00 97.44 90 ASP A O 1
ATOM 746 N N . TYR A 1 91 ? -9.452 -1.194 0.915 1.00 96.19 91 TYR A N 1
ATOM 747 C CA . TYR A 1 91 ? -8.870 -0.128 0.107 1.00 96.19 91 TYR A CA 1
ATOM 748 C C . TYR A 1 91 ? -7.786 -0.636 -0.845 1.00 96.19 91 TYR A C 1
ATOM 750 O O . TYR A 1 91 ? -7.133 -1.651 -0.616 1.00 96.19 91 TYR A O 1
ATOM 758 N N . ILE A 1 92 ? -7.591 0.107 -1.934 1.00 95.00 92 ILE A N 1
ATOM 759 C CA . ILE A 1 92 ? -6.517 -0.118 -2.902 1.00 95.00 92 ILE A CA 1
ATOM 760 C C . ILE A 1 92 ? -5.775 1.203 -3.065 1.00 95.00 92 ILE A C 1
ATOM 762 O O . ILE A 1 92 ? -6.403 2.245 -3.276 1.00 95.00 92 ILE A O 1
ATOM 766 N N . VAL A 1 93 ? -4.452 1.155 -2.976 1.00 93.06 93 VAL A N 1
ATOM 767 C CA . VAL A 1 93 ? -3.560 2.270 -3.275 1.00 93.06 93 VAL A CA 1
ATOM 768 C C . VAL A 1 93 ? -2.744 1.939 -4.516 1.00 93.06 93 VAL A C 1
ATOM 770 O O . VAL A 1 93 ? -2.415 0.787 -4.770 1.00 93.06 93 VAL A O 1
ATOM 773 N N . SER A 1 94 ? -2.491 2.949 -5.341 1.00 89.44 94 SER A N 1
ATOM 774 C CA . SER A 1 94 ? -1.650 2.822 -6.526 1.00 89.44 94 SER A CA 1
ATOM 775 C C . SER A 1 94 ? -0.953 4.153 -6.757 1.00 89.44 94 SER A C 1
ATOM 777 O O . SER A 1 94 ? -1.612 5.195 -6.848 1.00 89.44 94 SER A O 1
ATOM 779 N N . CYS A 1 95 ? 0.375 4.126 -6.785 1.00 76.56 95 CYS A N 1
ATOM 780 C CA . CYS A 1 95 ? 1.219 5.301 -6.957 1.00 76.56 95 CYS A CA 1
ATOM 781 C C . CYS A 1 95 ? 2.343 4.945 -7.934 1.00 76.56 95 CYS A C 1
ATOM 783 O O . CYS A 1 95 ? 3.250 4.204 -7.573 1.00 76.56 95 CYS A O 1
ATOM 785 N N . ALA A 1 96 ? 2.252 5.465 -9.161 1.00 62.09 96 ALA A N 1
ATOM 786 C CA . ALA A 1 96 ? 3.201 5.243 -10.255 1.00 62.09 96 ALA A CA 1
ATOM 787 C C . ALA A 1 96 ? 3.972 6.521 -10.617 1.00 62.09 96 ALA A C 1
ATOM 789 O O . ALA A 1 96 ? 3.424 7.627 -10.383 1.00 62.09 96 ALA A O 1
#

Radius of gyration: 14.3 Å; chains: 1; bounding box: 29×28×41 Å

Foldseek 3Di:
DDPVPDDDPVRVVVVLVPDPLPLPPVVVLVVCVVVLVVCVVPHDLPFEEEEEQCRPHNNSCVVSVVVNHHYDYDHVNHRHPCVVVVDDGPYYDYDD

pLDDT: mean 83.61, std 14.74, range [50.19, 97.44]

Sequence (96 aa):
MDEEDYPTPEEEIHRYESHDNDVEDPRYQNFVSPLVELITKHFEPTDLGLDFGSGTGPVITKMLEDQGYELNVYDPFFDNHPEVLDLKYDYIVSCA

Secondary structure (DSSP, 8-state):
--GGGSPPHHHHHHHHHTS---TT-HHHHHHHHHHHHHHHHH--TTSEEEEET-TT--HHHHHHHTTT-EEEEEBTTTB--GGGGGS--SEEE---